Protein AF-A0A926H382-F1 (afdb_monomer_lite)

Secondary structure (DSSP, 8-state):
-EEEEETTEEEEEEEEEEE-SSTTEEEEEEEEE-TTT--EESS-----S-HHHHHHHHHHHHHHHHHH-TT-EEEE--SSHHHHHHHHHHHHHHHHHHHHHEEEEEEETTEEEE--TT---SEEEEEE-

pLDDT: mean 90.45, std 5.23, range [73.81, 97.94]

Foldseek 3Di:
DDWDAADLGTWDKDWDWDADVPNQETETAMATADPVVRDGDRPDDPVRVCLVVVLVVSVVVVVVVCVVRQSHKYKYAGPDLVRNVSNLVSCVVCVVVLVVFKFKWFADPNDIDGDDPPDRGRMIIIHGD

Structure (mmCIF, N/CA/C/O backbone):
data_AF-A0A926H382-F1
#
_entry.id   AF-A0A926H382-F1
#
loop_
_atom_site.group_PDB
_atom_site.id
_atom_site.type_symbol
_atom_site.label_atom_id
_atom_site.label_alt_id
_atom_site.label_comp_id
_atom_site.label_asym_id
_atom_site.label_entity_id
_atom_site.label_seq_id
_atom_site.pdbx_PDB_ins_code
_atom_site.Cartn_x
_atom_site.Cartn_y
_atom_site.Cartn_z
_atom_site.occupancy
_atom_site.B_iso_or_equiv
_atom_site.auth_seq_id
_atom_site.auth_comp_id
_atom_site.auth_asym_id
_atom_site.auth_atom_id
_atom_site.pdbx_PDB_model_num
ATOM 1 N N . MET A 1 1 ? -3.119 -5.439 13.345 1.00 88.88 1 MET A N 1
ATOM 2 C CA . MET A 1 1 ? -4.298 -4.647 13.767 1.00 88.88 1 MET A CA 1
ATOM 3 C C . MET A 1 1 ? -3.815 -3.446 14.566 1.00 88.88 1 MET A C 1
ATOM 5 O O . MET A 1 1 ? -2.822 -3.581 15.269 1.00 88.88 1 MET A O 1
ATOM 9 N N . PHE A 1 2 ? -4.473 -2.296 14.453 1.00 91.06 2 PHE A N 1
ATOM 10 C CA . PHE A 1 2 ? -4.169 -1.094 15.235 1.00 91.06 2 PHE A CA 1
ATOM 11 C C . PHE A 1 2 ? -5.448 -0.296 15.521 1.00 91.06 2 PHE A C 1
ATOM 13 O O . PHE A 1 2 ? -6.471 -0.511 14.875 1.00 91.06 2 PHE A O 1
ATOM 20 N N . VAL A 1 3 ? -5.396 0.624 16.487 1.00 90.56 3 VAL A N 1
ATOM 21 C CA . VAL A 1 3 ? -6.534 1.491 16.829 1.00 90.56 3 VAL A CA 1
ATOM 22 C C . VAL A 1 3 ? -6.353 2.859 16.175 1.00 90.56 3 VAL A C 1
ATOM 24 O O . VAL A 1 3 ? -5.362 3.548 16.406 1.00 90.56 3 VAL A O 1
ATOM 27 N N . SER A 1 4 ? -7.330 3.248 15.364 1.00 88.81 4 SER A N 1
ATOM 28 C CA . SER A 1 4 ? -7.521 4.593 14.828 1.00 88.81 4 SER A CA 1
ATOM 29 C C . SER A 1 4 ? -8.311 5.413 15.843 1.00 88.81 4 SER A C 1
ATOM 31 O O . SER A 1 4 ? -9.429 5.046 16.198 1.00 88.81 4 SER A O 1
ATOM 33 N N . VAL A 1 5 ? -7.717 6.497 16.341 1.00 86.69 5 VAL A N 1
ATOM 34 C CA . VAL A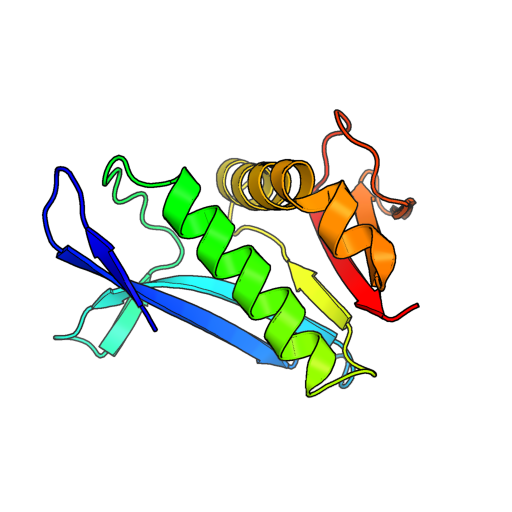 1 5 ? -8.311 7.366 17.369 1.00 86.69 5 VAL A CA 1
ATOM 35 C C . VAL A 1 5 ? -8.598 8.720 16.743 1.00 86.69 5 VAL A C 1
ATOM 37 O O . VAL A 1 5 ? -7.669 9.390 16.277 1.00 86.69 5 VAL A O 1
ATOM 40 N N . GLY A 1 6 ? -9.863 9.134 16.764 1.00 87.50 6 GLY A N 1
ATOM 41 C CA . GLY A 1 6 ? -10.288 10.355 16.097 1.00 87.50 6 GLY A CA 1
ATOM 42 C C . GLY A 1 6 ? -11.701 10.808 16.446 1.00 87.50 6 GLY A C 1
ATOM 43 O O . GLY A 1 6 ? -12.246 10.448 17.488 1.00 87.50 6 GLY A O 1
ATOM 44 N N . GLU A 1 7 ? -12.274 11.642 15.579 1.00 87.50 7 GLU A N 1
ATOM 45 C CA . GLU A 1 7 ? -13.536 12.361 15.820 1.00 87.50 7 GLU A CA 1
ATOM 46 C C . GLU A 1 7 ? -14.750 11.442 16.011 1.00 87.50 7 GLU A C 1
ATOM 48 O O . GLU A 1 7 ? -15.701 11.811 16.696 1.00 87.50 7 GLU A O 1
ATOM 53 N N . GLN A 1 8 ? -14.710 10.238 15.442 1.00 84.56 8 GLN A N 1
ATOM 54 C CA . GLN A 1 8 ? -15.758 9.222 15.574 1.00 84.56 8 GLN A CA 1
ATOM 55 C C . GLN A 1 8 ? -15.426 8.172 16.644 1.00 84.56 8 GLN A C 1
ATOM 57 O O . GLN A 1 8 ? -16.090 7.143 16.745 1.00 84.56 8 GLN A O 1
ATOM 62 N N . GLY A 1 9 ? -14.409 8.436 17.469 1.00 89.75 9 GLY A N 1
ATOM 63 C CA . GLY A 1 9 ? -13.952 7.552 18.531 1.00 89.75 9 GLY A CA 1
ATOM 64 C C . GLY A 1 9 ? -12.865 6.579 18.078 1.00 89.75 9 GLY A C 1
ATOM 65 O O . GLY A 1 9 ? -12.068 6.857 17.174 1.00 89.75 9 GLY A O 1
ATOM 66 N N . ASN A 1 10 ? -12.808 5.441 18.770 1.00 91.00 10 ASN A N 1
ATOM 67 C CA . ASN A 1 10 ? -11.815 4.402 18.532 1.00 91.00 10 ASN A CA 1
ATOM 68 C C . ASN A 1 10 ? -12.348 3.404 17.507 1.00 91.00 10 ASN A C 1
ATOM 70 O O . ASN A 1 10 ? -13.340 2.724 17.759 1.00 91.00 10 ASN A O 1
ATOM 74 N N . ILE A 1 11 ? -11.652 3.287 16.382 1.00 89.75 11 ILE A N 1
ATOM 75 C CA . ILE A 1 11 ? -11.970 2.351 15.307 1.00 89.75 11 ILE A CA 1
ATOM 76 C C . ILE A 1 11 ? -10.817 1.367 15.186 1.00 89.75 11 ILE A C 1
ATOM 78 O O . ILE A 1 11 ? -9.662 1.761 15.020 1.00 89.75 11 ILE A O 1
ATOM 82 N N . ILE A 1 12 ? -11.113 0.076 15.270 1.00 92.00 12 ILE A N 1
ATOM 83 C CA . ILE A 1 12 ? -10.105 -0.959 15.061 1.00 92.00 12 ILE A CA 1
ATOM 84 C C . ILE A 1 12 ? -9.873 -1.091 13.558 1.00 92.00 12 ILE A C 1
ATOM 86 O O . ILE A 1 12 ? -10.821 -1.223 12.792 1.00 92.00 12 ILE A O 1
ATOM 90 N N . LYS A 1 13 ? -8.612 -1.051 13.127 1.00 90.69 13 LYS A N 1
ATOM 91 C CA . LYS A 1 13 ? -8.221 -1.232 11.729 1.00 90.69 13 LYS A CA 1
ATOM 92 C C . LYS A 1 13 ? -7.305 -2.434 11.574 1.00 90.69 13 LYS A C 1
ATOM 94 O O . LYS A 1 13 ? -6.426 -2.695 12.405 1.00 90.69 13 LYS A O 1
ATOM 99 N N . VAL A 1 14 ? -7.490 -3.160 10.482 1.00 91.62 14 VAL A N 1
ATOM 100 C CA . VAL A 1 14 ? -6.670 -4.316 10.117 1.00 91.62 14 VAL A CA 1
ATOM 101 C C . VAL A 1 14 ? -5.933 -4.009 8.824 1.00 91.62 14 VAL A C 1
ATOM 103 O O . VAL A 1 14 ? -6.476 -3.372 7.929 1.00 91.62 14 VAL A O 1
ATOM 106 N N . VAL A 1 15 ? -4.674 -4.440 8.772 1.00 92.06 15 VAL A N 1
ATOM 107 C CA . VAL A 1 15 ? -3.887 -4.540 7.546 1.00 92.06 15 VAL A CA 1
ATOM 108 C C . VAL A 1 15 ? -3.696 -6.024 7.297 1.00 92.06 15 VAL A C 1
ATOM 110 O O . VAL A 1 15 ? -3.300 -6.744 8.216 1.00 92.06 15 VAL A O 1
ATOM 113 N N . GLU A 1 16 ? -4.001 -6.462 6.088 1.00 92.44 16 GLU A N 1
ATOM 114 C CA . GLU A 1 16 ? -3.938 -7.854 5.677 1.00 92.44 16 GLU A CA 1
ATOM 115 C C . GLU A 1 16 ? -3.053 -7.995 4.439 1.00 92.44 16 GLU A C 1
ATOM 117 O O . GLU A 1 16 ? -3.126 -7.190 3.506 1.00 92.44 16 GLU A O 1
ATOM 122 N N . TYR A 1 17 ? -2.232 -9.045 4.450 1.00 94.44 17 TYR A N 1
ATOM 123 C CA . TYR A 1 17 ? -1.400 -9.474 3.335 1.00 94.44 17 TYR A CA 1
ATOM 124 C C . TYR A 1 17 ? -1.846 -10.875 2.931 1.00 94.44 17 TYR A C 1
ATOM 126 O O . TYR A 1 17 ? -1.578 -11.843 3.642 1.00 94.44 17 TYR A O 1
ATOM 134 N N . ALA A 1 18 ? -2.530 -10.984 1.797 1.00 94.31 18 ALA A N 1
ATOM 135 C CA . ALA A 1 18 ? -3.040 -12.255 1.294 1.00 94.31 18 ALA A CA 1
ATOM 136 C C . ALA A 1 18 ? -2.280 -12.671 0.033 1.00 94.31 18 ALA A C 1
ATOM 138 O O . ALA A 1 18 ? -2.135 -11.872 -0.891 1.00 94.31 18 ALA A O 1
ATOM 139 N N . LEU A 1 19 ? -1.818 -13.921 -0.029 1.00 95.31 19 LEU A N 1
ATOM 140 C CA . LEU A 1 19 ? -1.198 -14.463 -1.239 1.00 95.31 19 LEU A CA 1
ATOM 141 C C . LEU A 1 19 ? -2.145 -14.338 -2.435 1.00 95.31 19 LEU A C 1
ATOM 143 O O . LEU A 1 19 ? -3.333 -14.657 -2.359 1.00 95.31 19 LEU A O 1
ATOM 147 N N . THR A 1 20 ? -1.599 -13.893 -3.560 1.00 94.06 20 THR A N 1
ATOM 148 C CA . THR A 1 20 ? -2.308 -13.922 -4.836 1.00 94.06 20 THR A CA 1
ATOM 149 C C . THR A 1 20 ? -2.120 -15.282 -5.518 1.00 94.06 20 THR A C 1
ATOM 151 O O . THR A 1 20 ? -1.546 -16.220 -4.967 1.00 94.06 20 THR A O 1
ATOM 154 N N . ARG A 1 21 ? -2.585 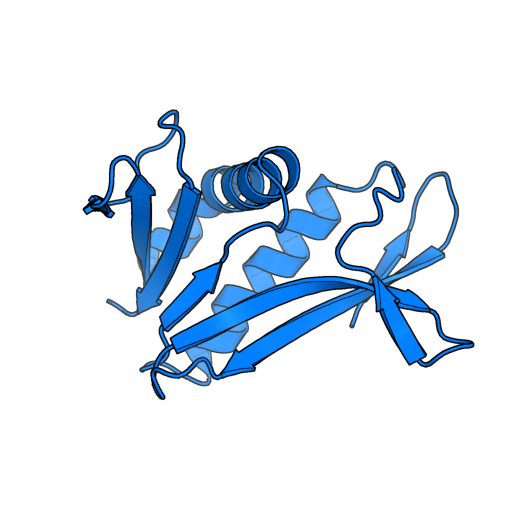-15.406 -6.768 1.00 92.19 21 ARG A N 1
ATOM 155 C CA . ARG A 1 21 ? -2.264 -16.573 -7.607 1.00 92.19 21 ARG A CA 1
ATOM 156 C C . ARG A 1 21 ? -0.773 -16.667 -7.945 1.00 92.19 21 ARG A C 1
ATOM 158 O O . ARG A 1 21 ? -0.318 -17.740 -8.328 1.00 92.19 21 ARG A O 1
ATOM 165 N N . ASN A 1 22 ? -0.043 -15.558 -7.850 1.00 91.81 22 ASN A N 1
ATOM 166 C CA . ASN A 1 22 ? 1.406 -15.547 -7.929 1.00 91.81 22 ASN A CA 1
ATOM 167 C C . ASN A 1 22 ? 1.968 -15.758 -6.506 1.00 91.81 22 ASN A C 1
ATOM 169 O O . ASN A 1 22 ? 1.702 -14.925 -5.639 1.00 91.81 22 ASN A O 1
ATOM 173 N N . PRO A 1 23 ? 2.725 -16.842 -6.251 1.00 90.31 23 PRO A N 1
ATOM 174 C CA . PRO A 1 23 ? 3.190 -17.207 -4.908 1.00 90.31 23 PRO A CA 1
ATOM 175 C C . PRO A 1 23 ? 4.180 -16.211 -4.291 1.00 90.31 23 PRO A C 1
ATOM 177 O O . PRO A 1 23 ? 4.381 -16.227 -3.081 1.00 90.31 23 PRO A O 1
ATOM 180 N N . GLU A 1 24 ? 4.781 -15.340 -5.099 1.00 92.50 24 GLU A N 1
ATOM 181 C CA . GLU A 1 24 ? 5.681 -14.281 -4.629 1.00 92.50 24 GLU A CA 1
ATOM 182 C C . GLU A 1 24 ? 4.955 -12.941 -4.454 1.00 92.50 24 GLU A C 1
ATOM 184 O O . GLU A 1 24 ? 5.561 -11.963 -4.031 1.00 92.50 24 GLU A O 1
ATOM 189 N N . GLU A 1 25 ? 3.662 -12.855 -4.783 1.00 96.69 25 GLU A N 1
ATOM 190 C CA . GLU A 1 25 ? 2.899 -11.610 -4.729 1.00 96.69 25 GLU A CA 1
ATOM 191 C C . GLU A 1 25 ? 1.788 -11.672 -3.680 1.00 96.69 25 GLU A C 1
ATOM 193 O O . GLU A 1 25 ? 0.938 -12.566 -3.695 1.00 96.69 25 GLU A O 1
ATOM 198 N N . TYR A 1 26 ? 1.767 -10.665 -2.810 1.00 97.75 26 TYR A N 1
ATOM 199 C CA . TYR A 1 26 ? 0.806 -10.501 -1.727 1.00 97.75 26 TYR A CA 1
ATOM 200 C C . TYR A 1 26 ? -0.066 -9.279 -1.986 1.00 97.75 26 TYR A C 1
ATOM 202 O O . TYR A 1 26 ? 0.434 -8.169 -2.151 1.00 97.75 26 TYR A O 1
ATOM 210 N N . ASN A 1 27 ? -1.380 -9.463 -1.985 1.00 95.19 27 ASN A N 1
ATOM 211 C CA . ASN A 1 27 ? -2.337 -8.372 -2.014 1.00 95.19 27 ASN A CA 1
ATOM 212 C C . ASN A 1 27 ? -2.422 -7.704 -0.635 1.00 95.19 27 ASN A C 1
ATOM 214 O O . ASN A 1 27 ? -2.774 -8.353 0.349 1.00 95.19 27 ASN A O 1
ATOM 218 N N . LEU A 1 28 ? -2.149 -6.401 -0.598 1.00 93.94 28 LEU A N 1
ATOM 219 C CA . LEU A 1 28 ? -2.326 -5.534 0.559 1.00 93.94 28 LEU A CA 1
ATOM 220 C C . LEU A 1 28 ? -3.755 -4.986 0.602 1.00 93.94 28 LEU A C 1
ATOM 222 O O . LEU A 1 28 ? -4.145 -4.158 -0.229 1.00 93.94 28 LEU A O 1
ATOM 226 N N . ALA A 1 29 ? -4.495 -5.361 1.638 1.00 88.88 29 ALA A N 1
ATOM 227 C CA . ALA A 1 29 ? -5.782 -4.773 1.988 1.00 88.88 29 ALA A CA 1
ATOM 228 C C . ALA A 1 29 ? -5.707 -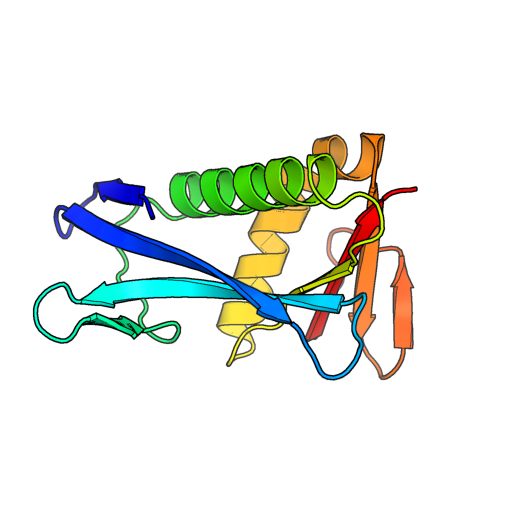4.106 3.367 1.00 88.88 29 ALA A C 1
ATOM 230 O O . ALA A 1 29 ? -4.921 -4.498 4.229 1.00 88.88 29 ALA A O 1
ATOM 231 N N . PHE A 1 30 ? -6.517 -3.071 3.584 1.00 88.25 30 PHE A N 1
ATOM 232 C CA . PHE A 1 30 ? -6.748 -2.551 4.927 1.00 88.25 30 PHE A CA 1
ATOM 233 C C . PHE A 1 30 ? -8.166 -2.005 5.053 1.00 88.25 30 PHE A C 1
ATOM 235 O O . PHE A 1 30 ? -8.698 -1.413 4.111 1.00 88.25 30 PHE A O 1
ATOM 242 N N . GLY A 1 31 ? -8.751 -2.168 6.232 1.00 88.38 31 GLY A N 1
ATOM 243 C CA . GLY A 1 31 ? -10.148 -1.837 6.478 1.00 88.38 31 GLY A CA 1
ATOM 244 C C . GLY A 1 31 ? -10.463 -1.690 7.956 1.00 88.38 31 GLY A C 1
ATOM 245 O O . GLY A 1 31 ? -9.587 -1.859 8.814 1.00 88.38 31 GLY A O 1
ATOM 246 N N . ASP A 1 32 ? -11.714 -1.352 8.231 1.00 90.75 32 ASP A N 1
ATOM 247 C CA . ASP A 1 32 ? -12.245 -1.292 9.587 1.00 90.75 32 ASP A CA 1
ATOM 248 C C . ASP A 1 32 ? -12.647 -2.692 10.019 1.00 90.75 32 ASP A C 1
ATOM 250 O O . ASP A 1 32 ? -13.283 -3.425 9.272 1.00 90.75 32 ASP A O 1
ATOM 254 N N . TYR A 1 33 ? -12.247 -3.068 11.223 1.00 91.31 33 TYR A N 1
ATOM 255 C CA . TYR A 1 33 ? -12.568 -4.356 11.802 1.00 91.31 33 TYR A CA 1
ATOM 256 C C . TYR A 1 33 ? -13.764 -4.211 12.730 1.00 91.31 33 TYR A C 1
ATOM 258 O O . TYR A 1 33 ? -13.722 -3.427 13.684 1.00 91.31 33 TYR A O 1
ATOM 266 N N . ASP A 1 34 ? -14.802 -4.992 12.467 1.00 87.88 34 ASP A N 1
ATOM 267 C CA . ASP A 1 34 ? -15.946 -5.117 13.353 1.00 87.88 34 ASP A CA 1
ATOM 268 C C . ASP A 1 34 ? -15.672 -6.232 14.381 1.00 87.88 34 ASP A C 1
ATOM 270 O O . ASP A 1 34 ? -15.619 -7.410 14.024 1.00 87.88 34 ASP A O 1
ATOM 274 N N . PRO A 1 35 ? -15.503 -5.908 15.677 1.00 85.12 35 PRO A N 1
ATOM 275 C CA . PRO A 1 35 ? -15.229 -6.909 16.703 1.00 85.12 35 PRO A CA 1
ATOM 276 C C . PRO A 1 35 ? -16.432 -7.801 17.033 1.00 85.12 35 PRO A C 1
ATOM 278 O O . PRO A 1 35 ? -16.245 -8.816 17.702 1.00 85.12 35 PRO A O 1
ATOM 281 N N . VAL A 1 36 ? -17.647 -7.430 16.617 1.00 88.06 36 VAL A N 1
ATOM 282 C CA . VAL A 1 36 ? -18.866 -8.214 16.851 1.00 88.06 36 VAL A CA 1
ATOM 283 C C . VAL A 1 36 ? -18.986 -9.332 15.820 1.00 88.06 36 VAL A C 1
ATOM 285 O O . VAL A 1 36 ? -19.287 -10.467 16.184 1.00 88.06 36 VAL A O 1
ATOM 288 N N . THR A 1 37 ? -18.743 -9.020 14.547 1.00 88.75 37 THR A N 1
ATOM 289 C CA . THR A 1 37 ? -18.853 -9.979 13.434 1.00 88.75 37 THR A CA 1
ATOM 290 C C . THR A 1 37 ? -17.524 -10.656 13.097 1.00 88.75 37 THR A C 1
ATOM 292 O O . THR A 1 37 ? -17.519 -11.763 12.563 1.00 88.75 37 THR A O 1
ATOM 295 N N . GLY A 1 38 ? -16.395 -10.030 13.442 1.00 84.94 38 GLY A N 1
ATOM 296 C CA . GLY A 1 38 ? -15.055 -10.458 13.042 1.00 84.94 38 GLY A CA 1
ATOM 297 C C . GLY A 1 38 ? -14.697 -10.088 11.600 1.00 84.94 38 GLY A C 1
ATOM 298 O O . GLY A 1 38 ? -13.659 -10.526 11.102 1.00 84.94 38 GLY A O 1
ATOM 299 N N . GLU A 1 39 ? -15.542 -9.310 10.920 1.00 85.75 39 GLU A N 1
ATOM 300 C CA . GLU A 1 39 ? -15.362 -8.939 9.518 1.00 85.75 39 GLU A CA 1
ATOM 301 C C . GLU A 1 39 ? -14.473 -7.697 9.363 1.00 85.75 39 GLU A C 1
ATOM 303 O O . GLU A 1 39 ? -14.403 -6.830 10.239 1.00 85.75 39 GLU A O 1
ATOM 308 N N . VAL A 1 40 ? -13.783 -7.612 8.221 1.00 85.19 40 VAL A N 1
ATOM 309 C CA . VAL A 1 40 ? -13.019 -6.428 7.813 1.00 85.19 40 VAL A CA 1
ATOM 310 C C . VAL A 1 40 ? -13.745 -5.758 6.654 1.00 85.19 40 VAL A C 1
ATOM 312 O O . VAL A 1 40 ? -13.856 -6.331 5.572 1.00 85.19 40 VAL A O 1
ATOM 315 N N . ASP A 1 41 ? -14.198 -4.527 6.867 1.00 82.19 41 ASP A N 1
ATOM 316 C CA . ASP A 1 41 ? -14.779 -3.683 5.829 1.00 82.19 41 ASP A CA 1
ATOM 317 C C . ASP A 1 41 ? -13.690 -2.788 5.215 1.00 82.19 41 ASP A C 1
ATOM 319 O O . ASP A 1 41 ? -13.238 -1.799 5.804 1.00 82.19 41 ASP A O 1
ATOM 323 N N . ASP A 1 42 ? -13.247 -3.142 4.008 1.00 75.62 42 ASP A N 1
ATOM 324 C CA . ASP A 1 42 ? -12.269 -2.380 3.223 1.00 75.62 42 ASP A CA 1
ATOM 325 C C . ASP A 1 42 ? -12.903 -1.247 2.382 1.00 75.62 42 ASP A C 1
ATOM 327 O O . ASP A 1 42 ? -12.198 -0.427 1.766 1.00 75.62 42 ASP A O 1
ATOM 331 N N . GLN A 1 43 ? -14.238 -1.164 2.369 1.00 74.44 43 GLN A N 1
ATOM 332 C CA . GLN A 1 43 ? -15.021 -0.198 1.603 1.00 74.44 43 GLN A CA 1
ATOM 333 C C . GLN A 1 43 ? -15.430 1.015 2.432 1.00 74.44 43 GLN A C 1
ATOM 335 O O . GLN A 1 43 ? -15.608 2.106 1.868 1.00 74.44 43 GLN A O 1
ATOM 340 N N . VAL A 1 44 ? -15.548 0.862 3.752 1.00 73.81 44 VAL A N 1
ATOM 341 C CA . VAL A 1 44 ? -16.000 1.940 4.623 1.00 73.81 44 VAL A CA 1
ATOM 342 C C . VAL A 1 44 ? -15.033 3.125 4.603 1.00 73.81 44 VAL A C 1
ATOM 344 O O . VAL A 1 44 ? -13.804 3.022 4.693 1.00 73.81 44 VAL A O 1
ATOM 347 N N . LYS A 1 45 ? -15.611 4.320 4.485 1.00 74.06 45 LYS A N 1
ATOM 348 C CA . LYS A 1 45 ? -14.914 5.577 4.750 1.00 74.06 45 LYS A CA 1
ATOM 349 C C . LYS A 1 45 ? -15.343 6.055 6.121 1.00 74.06 45 LYS A C 1
ATOM 351 O O . LYS A 1 45 ? -16.283 6.835 6.224 1.00 74.06 45 LYS A O 1
ATOM 356 N N . SER A 1 46 ? -14.626 5.614 7.149 1.00 77.38 46 SER A N 1
ATOM 357 C CA . SER A 1 46 ? -14.959 5.997 8.519 1.00 77.38 46 SER A CA 1
ATOM 358 C C . SER A 1 46 ? -14.840 7.490 8.778 1.00 77.38 46 SER A C 1
ATOM 360 O O . SER A 1 46 ? -15.527 8.007 9.635 1.00 77.38 46 SER A O 1
ATOM 362 N N . GLY A 1 47 ? -13.989 8.212 8.042 1.00 79.06 47 GLY A N 1
ATOM 363 C CA . GLY A 1 47 ? -13.888 9.665 8.191 1.00 79.06 47 GLY A CA 1
ATOM 364 C C . GLY A 1 47 ? -13.419 10.106 9.582 1.00 79.06 47 GLY A C 1
ATOM 365 O O . GLY A 1 47 ? -13.785 11.186 10.020 1.00 79.06 47 GLY A O 1
ATOM 366 N N . ASN A 1 48 ? -12.597 9.301 10.264 1.00 84.38 48 ASN A N 1
ATOM 367 C CA . ASN A 1 48 ? -12.168 9.540 11.649 1.00 84.38 48 ASN A CA 1
ATOM 368 C C . ASN A 1 48 ? -11.159 10.702 11.826 1.00 84.38 48 ASN A C 1
ATOM 370 O O . ASN A 1 48 ? -10.579 10.872 12.890 1.00 84.38 48 ASN A O 1
ATOM 374 N N . GLY A 1 49 ? -10.887 11.489 10.781 1.00 81.38 49 GLY A N 1
ATOM 375 C CA . GLY A 1 49 ? -9.959 12.630 10.843 1.00 81.38 49 GLY A CA 1
ATOM 376 C C . GLY A 1 49 ? -8.465 12.279 10.960 1.00 81.38 49 GLY A C 1
ATOM 377 O O . GLY A 1 49 ? -7.625 13.172 10.950 1.00 81.38 49 GLY A O 1
ATOM 378 N N . ASP A 1 50 ? -8.091 10.998 11.004 1.00 83.00 50 ASP A N 1
ATOM 379 C CA . ASP A 1 50 ? -6.722 10.531 11.274 1.00 83.00 50 ASP A CA 1
ATOM 380 C C . ASP A 1 50 ? -6.053 9.828 10.078 1.00 83.00 50 ASP A C 1
ATOM 382 O O . ASP A 1 50 ? -5.086 9.078 10.236 1.00 83.00 50 ASP A O 1
ATOM 386 N N . ARG A 1 51 ? -6.541 10.101 8.859 1.00 83.12 51 ARG A N 1
ATOM 387 C CA . ARG A 1 51 ? -6.084 9.484 7.598 1.00 83.12 51 ARG A CA 1
ATOM 388 C C . ARG A 1 51 ? -4.563 9.413 7.478 1.00 83.12 51 ARG A C 1
ATOM 390 O O . ARG A 1 51 ? -4.026 8.413 7.017 1.00 83.12 51 ARG A O 1
ATOM 397 N N . ASP A 1 52 ? -3.877 10.476 7.872 1.00 82.88 52 ASP A N 1
ATOM 398 C CA . ASP A 1 52 ? -2.426 10.576 7.762 1.00 82.88 52 ASP A CA 1
ATOM 399 C C . ASP A 1 52 ? -1.698 9.590 8.685 1.00 82.88 52 ASP A C 1
ATOM 401 O O . ASP A 1 52 ? -0.702 8.999 8.270 1.00 82.88 52 ASP A O 1
ATOM 405 N N . LYS A 1 53 ? -2.220 9.358 9.899 1.00 86.38 53 LYS A N 1
ATOM 406 C CA . LYS A 1 53 ? -1.697 8.338 10.819 1.00 86.38 53 LYS A CA 1
ATOM 407 C C . LYS A 1 53 ? -1.946 6.942 10.261 1.00 86.38 53 LYS A C 1
ATOM 409 O O . LYS A 1 53 ? -1.024 6.142 10.212 1.00 86.38 53 LYS A O 1
ATOM 414 N N . VAL A 1 54 ? -3.156 6.689 9.762 1.00 87.06 54 VAL A N 1
ATOM 415 C CA . VAL A 1 54 ? -3.519 5.417 9.115 1.00 87.06 54 VAL A CA 1
ATOM 416 C C . VAL A 1 54 ? -2.572 5.101 7.954 1.00 87.06 54 VAL A C 1
ATOM 418 O O . VAL A 1 54 ? -2.030 4.003 7.886 1.00 87.06 54 VAL A O 1
ATOM 421 N N . LEU A 1 55 ? -2.327 6.066 7.061 1.00 85.12 55 LEU A N 1
ATOM 422 C CA . LEU A 1 55 ? -1.416 5.892 5.926 1.00 85.12 55 LEU A CA 1
ATOM 423 C C . LEU A 1 55 ? 0.036 5.657 6.362 1.00 85.12 55 LEU A C 1
ATOM 425 O O . LEU A 1 55 ? 0.728 4.855 5.734 1.00 85.12 55 LEU A O 1
ATOM 429 N N . ALA A 1 56 ? 0.487 6.329 7.425 1.00 86.19 56 ALA A N 1
ATOM 430 C CA . ALA A 1 56 ? 1.805 6.099 8.011 1.00 86.19 56 ALA A CA 1
ATOM 431 C C . ALA A 1 56 ? 1.939 4.678 8.556 1.00 86.19 56 ALA A C 1
ATOM 433 O O . ALA A 1 56 ? 2.891 3.981 8.220 1.00 86.19 56 ALA A O 1
ATOM 434 N N . THR A 1 57 ? 0.949 4.219 9.323 1.00 90.25 57 THR A N 1
ATOM 435 C CA . THR A 1 57 ? 0.931 2.864 9.873 1.00 90.25 57 THR A CA 1
ATOM 436 C C . THR A 1 57 ? 0.928 1.812 8.771 1.00 90.25 57 THR A C 1
ATOM 438 O O . THR A 1 57 ? 1.743 0.899 8.820 1.00 90.25 57 THR A O 1
ATOM 441 N N . VAL A 1 58 ? 0.080 1.950 7.744 1.00 89.00 58 VAL A N 1
ATOM 442 C CA . VAL A 1 58 ? 0.059 1.007 6.610 1.00 89.00 58 VAL A CA 1
ATOM 443 C C . VAL A 1 58 ? 1.423 0.959 5.918 1.00 89.00 58 VAL A C 1
ATOM 445 O O . VAL A 1 58 ? 1.933 -0.127 5.663 1.00 89.00 58 VAL A O 1
ATOM 448 N N . SER A 1 59 ? 2.044 2.113 5.667 1.00 87.19 59 SER A N 1
ATOM 449 C CA . SER A 1 59 ? 3.359 2.172 5.011 1.00 87.19 59 SER A CA 1
ATOM 450 C C . SER A 1 59 ? 4.452 1.508 5.853 1.00 87.19 59 SER A C 1
ATOM 452 O O . SER A 1 59 ? 5.230 0.731 5.311 1.00 87.19 59 SER A O 1
ATOM 454 N N . ALA A 1 60 ? 4.457 1.732 7.171 1.00 89.50 60 ALA A N 1
ATOM 455 C CA . ALA A 1 60 ? 5.367 1.050 8.090 1.00 89.50 60 ALA A CA 1
ATOM 456 C C . ALA A 1 60 ? 5.174 -0.473 8.043 1.00 89.50 60 ALA A C 1
ATOM 458 O O . ALA A 1 60 ? 6.142 -1.205 7.888 1.00 89.50 60 ALA A O 1
ATOM 459 N N . THR A 1 61 ? 3.924 -0.957 8.043 1.00 93.38 61 THR A N 1
ATOM 460 C CA . THR A 1 61 ? 3.681 -2.407 7.956 1.00 93.38 61 THR A CA 1
ATOM 461 C C . THR A 1 61 ? 4.176 -3.029 6.649 1.00 93.38 61 THR A C 1
ATOM 463 O O . THR A 1 61 ? 4.512 -4.207 6.646 1.00 93.38 61 THR A O 1
ATOM 466 N N . VAL A 1 62 ? 4.208 -2.271 5.544 1.00 92.12 62 VAL A N 1
ATOM 467 C CA . VAL A 1 62 ? 4.740 -2.754 4.257 1.00 92.12 62 VAL A CA 1
ATOM 468 C C . VAL A 1 62 ? 6.249 -2.928 4.341 1.00 92.12 62 VAL A C 1
ATOM 470 O O . VAL A 1 62 ? 6.766 -3.932 3.856 1.00 92.12 62 VAL A O 1
ATOM 473 N N . ILE A 1 63 ? 6.939 -1.957 4.945 1.00 90.44 63 ILE A N 1
ATOM 474 C CA . ILE A 1 63 ? 8.387 -2.018 5.164 1.00 90.44 63 IL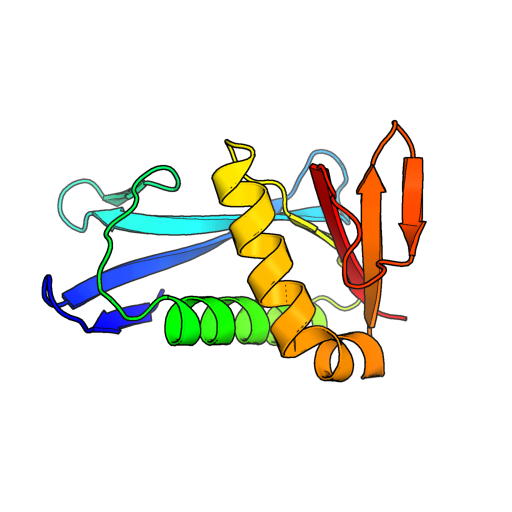E A CA 1
ATOM 475 C C . ILE A 1 63 ? 8.703 -3.217 6.059 1.00 90.44 63 ILE A C 1
ATOM 477 O O . ILE A 1 63 ? 9.448 -4.095 5.632 1.00 90.44 63 ILE A O 1
ATOM 481 N N . ASP A 1 64 ? 8.041 -3.322 7.215 1.00 93.31 64 ASP A N 1
ATOM 482 C CA . ASP A 1 64 ? 8.209 -4.447 8.138 1.00 93.31 64 ASP A CA 1
ATOM 483 C C . ASP A 1 64 ? 7.961 -5.788 7.425 1.00 93.31 64 ASP A C 1
ATOM 485 O O . ASP A 1 64 ? 8.756 -6.716 7.535 1.00 93.31 64 ASP A O 1
ATOM 489 N N . PHE A 1 65 ? 6.882 -5.909 6.640 1.00 94.50 65 PHE A N 1
ATOM 490 C CA . PHE A 1 65 ? 6.578 -7.145 5.914 1.00 94.50 65 PHE A CA 1
ATOM 491 C C . PHE A 1 65 ? 7.705 -7.541 4.947 1.00 94.50 65 PHE A C 1
ATOM 493 O O . PHE A 1 65 ? 8.096 -8.706 4.901 1.00 94.50 65 PHE A O 1
ATOM 500 N N . LEU A 1 66 ? 8.241 -6.584 4.189 1.00 93.69 66 LEU A N 1
ATOM 501 C CA . LEU A 1 66 ? 9.308 -6.829 3.216 1.00 93.69 66 LEU A CA 1
ATOM 502 C C . LEU A 1 66 ? 10.671 -7.109 3.870 1.00 93.69 66 LEU A C 1
ATOM 504 O O . LEU A 1 66 ? 11.515 -7.754 3.249 1.00 93.69 66 LEU A O 1
ATOM 508 N N . GLU A 1 67 ? 10.887 -6.701 5.123 1.00 92.69 67 GLU A N 1
ATOM 509 C CA . GLU A 1 67 ? 12.062 -7.120 5.897 1.00 92.69 67 GLU A CA 1
ATOM 510 C C . GLU A 1 67 ? 12.021 -8.617 6.238 1.00 92.69 67 GLU A C 1
ATOM 512 O O . GLU A 1 67 ? 13.032 -9.310 6.104 1.00 92.69 67 GLU A O 1
ATOM 517 N N . TRP A 1 68 ? 10.852 -9.131 6.639 1.00 94.25 68 TRP A N 1
ATOM 518 C CA . TRP A 1 68 ? 10.666 -10.549 6.977 1.00 94.25 68 TRP A CA 1
ATOM 519 C C . TRP A 1 68 ? 10.539 -11.452 5.745 1.00 94.25 68 TRP A C 1
ATOM 521 O O . TRP A 1 68 ? 10.950 -12.613 5.791 1.00 94.25 68 TRP A O 1
ATOM 531 N N . TYR A 1 69 ? 9.992 -10.927 4.646 1.00 94.69 69 TYR A N 1
ATOM 532 C CA . TYR A 1 69 ? 9.767 -11.648 3.392 1.00 94.69 69 TYR A CA 1
ATOM 533 C C . TYR A 1 69 ? 10.440 -10.911 2.223 1.00 94.69 69 TYR A C 1
ATOM 535 O O . TYR A 1 69 ? 9.760 -10.277 1.415 1.00 94.69 69 TYR A O 1
ATOM 543 N N . PRO A 1 70 ? 11.778 -10.982 2.103 1.00 93.25 70 PRO A N 1
ATOM 544 C CA . PRO A 1 70 ? 12.543 -10.151 1.170 1.00 93.25 70 PRO A CA 1
ATOM 545 C C . PRO A 1 70 ? 12.256 -10.434 -0.308 1.00 93.25 70 PRO A C 1
ATOM 547 O O . PRO A 1 70 ? 12.416 -9.539 -1.137 1.00 93.25 70 PRO A O 1
ATOM 550 N N . ASP A 1 71 ? 11.806 -11.649 -0.626 1.00 94.25 71 ASP A N 1
ATOM 551 C CA . ASP A 1 71 ? 11.446 -12.063 -1.986 1.00 94.25 71 ASP A CA 1
ATOM 552 C C . ASP A 1 71 ? 9.995 -11.699 -2.352 1.00 94.25 71 ASP A C 1
ATOM 554 O O . ASP A 1 71 ? 9.562 -11.888 -3.489 1.00 94.25 71 ASP A O 1
ATOM 558 N N . ALA A 1 72 ? 9.217 -11.170 -1.401 1.00 96.56 72 ALA A N 1
ATOM 559 C CA . ALA A 1 72 ? 7.829 -10.820 -1.643 1.00 96.56 72 ALA A CA 1
ATOM 560 C C . ALA A 1 72 ? 7.690 -9.551 -2.497 1.00 96.56 72 ALA A C 1
ATOM 562 O O . ALA A 1 72 ? 8.430 -8.571 -2.394 1.00 96.56 72 ALA A O 1
ATOM 563 N N . THR A 1 73 ? 6.645 -9.550 -3.312 1.00 97.50 73 THR A N 1
ATOM 564 C CA . THR A 1 73 ? 6.104 -8.379 -3.987 1.00 97.50 73 THR A CA 1
ATOM 565 C C . THR A 1 73 ? 4.775 -8.023 -3.339 1.00 97.50 73 THR A C 1
ATOM 567 O O . THR A 1 73 ? 3.828 -8.803 -3.365 1.00 97.50 73 THR A O 1
ATOM 570 N N . ILE A 1 74 ? 4.668 -6.825 -2.782 1.00 97.38 74 ILE A N 1
ATOM 571 C CA . ILE A 1 74 ? 3.397 -6.290 -2.302 1.00 97.38 74 ILE A CA 1
ATOM 572 C C . ILE A 1 74 ? 2.655 -5.659 -3.473 1.00 97.38 74 ILE A C 1
ATOM 574 O O . ILE A 1 74 ? 3.169 -4.750 -4.123 1.00 97.38 74 ILE A O 1
ATOM 578 N N . PHE A 1 75 ? 1.434 -6.112 -3.721 1.00 96.81 75 PHE A N 1
ATOM 579 C CA . PHE A 1 75 ? 0.496 -5.551 -4.681 1.00 96.81 75 PHE A CA 1
ATOM 580 C C . PHE A 1 75 ? -0.602 -4.784 -3.945 1.00 96.81 75 PHE A C 1
ATOM 582 O O . PHE A 1 75 ? -1.195 -5.293 -2.999 1.00 96.81 75 PHE A O 1
ATOM 589 N N . ALA A 1 76 ? -0.912 -3.568 -4.392 1.00 94.56 76 ALA A N 1
ATOM 590 C CA . ALA A 1 76 ? -1.993 -2.771 -3.822 1.00 94.56 76 ALA A CA 1
ATOM 591 C C . ALA A 1 76 ? -2.897 -2.201 -4.917 1.00 94.56 76 ALA A C 1
ATOM 593 O O . ALA A 1 76 ? -2.451 -1.468 -5.803 1.00 94.56 76 ALA A O 1
ATOM 594 N N . LYS A 1 77 ? -4.196 -2.486 -4.819 1.00 92.75 77 LYS A N 1
ATOM 595 C CA . LYS A 1 77 ? -5.244 -1.909 -5.664 1.00 92.75 77 LYS A CA 1
ATOM 596 C C . LYS A 1 77 ? -6.491 -1.686 -4.824 1.00 92.75 77 LYS A C 1
ATOM 598 O O . LYS A 1 77 ? -6.968 -2.594 -4.160 1.00 92.75 77 LYS A O 1
ATOM 603 N N . GLY A 1 78 ? -7.038 -0.476 -4.876 1.00 87.12 78 GLY A N 1
ATOM 604 C CA . GLY A 1 78 ? -8.293 -0.190 -4.195 1.00 87.12 78 GLY A CA 1
ATOM 605 C C . GLY A 1 78 ? -9.495 -0.794 -4.919 1.00 87.12 78 GLY A C 1
ATOM 606 O O . GLY A 1 78 ? -9.531 -0.835 -6.149 1.00 87.12 78 GLY A O 1
ATOM 607 N N . SER A 1 79 ? -10.530 -1.143 -4.154 1.00 86.00 79 SER A N 1
ATOM 608 C CA . SER A 1 79 ? -11.853 -1.547 -4.663 1.00 86.00 79 SER A CA 1
ATOM 609 C C . SER A 1 79 ? -12.540 -0.462 -5.510 1.00 86.00 79 SER A C 1
ATOM 611 O O . SER A 1 79 ? -13.411 -0.745 -6.329 1.00 86.00 79 SER A O 1
ATOM 613 N N . SER A 1 80 ? -12.120 0.799 -5.361 1.00 87.69 80 SER A N 1
ATOM 614 C CA . SER A 1 80 ? -12.574 1.939 -6.159 1.00 87.69 80 SER A CA 1
ATOM 615 C C . SER A 1 80 ? -11.418 2.876 -6.515 1.00 87.69 80 SER A C 1
ATOM 617 O O . SER A 1 80 ? -10.402 2.924 -5.822 1.00 87.69 80 SER A O 1
ATOM 619 N N . ARG A 1 81 ? -11.608 3.738 -7.527 1.00 88.44 81 ARG A N 1
ATOM 620 C CA . ARG A 1 81 ? -10.641 4.804 -7.873 1.00 88.44 81 ARG A CA 1
ATOM 621 C C . ARG A 1 81 ? -10.278 5.696 -6.680 1.00 88.44 81 ARG A C 1
ATOM 623 O O . ARG A 1 81 ? -9.132 6.117 -6.546 1.00 88.44 81 ARG A O 1
ATOM 630 N N . ALA A 1 82 ? -11.235 5.983 -5.796 1.00 86.81 82 ALA A N 1
ATOM 631 C CA . ALA A 1 82 ? -10.982 6.764 -4.584 1.00 86.81 82 ALA A CA 1
ATOM 632 C C . ALA A 1 82 ? -10.070 6.013 -3.596 1.00 86.81 82 ALA A C 1
ATOM 634 O O . ALA A 1 82 ? -9.211 6.622 -2.953 1.00 86.81 82 ALA A O 1
ATOM 635 N N . ARG A 1 83 ? -10.228 4.688 -3.497 1.00 84.75 83 ARG A N 1
ATOM 636 C CA . ARG A 1 83 ? -9.366 3.838 -2.673 1.00 84.75 83 ARG A CA 1
ATOM 637 C C . ARG A 1 83 ? -7.967 3.724 -3.260 1.00 84.75 83 ARG A C 1
ATOM 639 O O . ARG A 1 83 ? -7.020 3.996 -2.532 1.00 84.75 83 ARG A O 1
ATOM 646 N N . THR A 1 84 ? -7.832 3.482 -4.564 1.00 90.69 84 THR A N 1
ATOM 647 C CA . THR A 1 84 ? -6.528 3.483 -5.249 1.00 90.69 84 THR A CA 1
ATOM 648 C C . THR A 1 84 ? -5.787 4.806 -5.039 1.00 90.69 84 THR A C 1
ATOM 650 O O . THR A 1 84 ? -4.615 4.807 -4.678 1.00 90.69 84 THR A O 1
ATOM 653 N N . ARG A 1 85 ? -6.486 5.948 -5.118 1.00 89.44 85 ARG A N 1
ATOM 654 C CA . ARG A 1 85 ? -5.900 7.259 -4.785 1.00 89.44 85 ARG A CA 1
ATOM 655 C C . ARG A 1 85 ? -5.427 7.370 -3.336 1.00 89.44 85 ARG A C 1
ATOM 657 O O . ARG A 1 85 ? -4.460 8.073 -3.076 1.00 89.44 85 ARG A O 1
ATOM 664 N N . THR A 1 86 ? -6.082 6.696 -2.389 1.00 86.81 86 THR A N 1
ATOM 665 C CA . THR A 1 86 ? -5.632 6.683 -0.989 1.00 86.81 86 THR A CA 1
ATOM 666 C C . THR A 1 86 ? -4.305 5.951 -0.837 1.00 86.81 86 THR A C 1
ATOM 668 O O . THR A 1 86 ? -3.398 6.499 -0.216 1.00 86.81 86 THR A O 1
ATOM 671 N N . TYR A 1 87 ? -4.160 4.779 -1.462 1.00 88.94 87 TYR A N 1
ATOM 672 C CA . TYR A 1 87 ? -2.872 4.084 -1.528 1.00 88.94 87 TYR A CA 1
ATOM 673 C C . TYR A 1 87 ? -1.802 4.972 -2.155 1.00 88.94 87 TYR A C 1
ATOM 675 O O . TYR A 1 87 ? -0.729 5.137 -1.584 1.00 88.94 87 TYR A O 1
ATOM 683 N N . GLN A 1 88 ? -2.127 5.635 -3.266 1.00 91.75 88 GLN A N 1
ATOM 684 C CA . GLN A 1 88 ? -1.194 6.539 -3.925 1.00 91.75 88 GLN A CA 1
ATOM 685 C C . GLN A 1 88 ? -0.738 7.699 -3.030 1.00 91.75 88 GLN A C 1
ATOM 687 O O . GLN A 1 88 ? 0.434 8.064 -3.051 1.00 91.75 88 GLN A O 1
ATOM 692 N N . MET A 1 89 ? -1.642 8.288 -2.238 1.00 88.75 89 MET A N 1
ATOM 693 C CA . MET A 1 89 ? -1.285 9.334 -1.272 1.00 88.75 89 MET A CA 1
ATOM 694 C C . MET A 1 89 ? -0.321 8.811 -0.201 1.00 88.75 89 MET A C 1
ATOM 696 O O . MET A 1 89 ? 0.629 9.512 0.139 1.00 88.75 89 MET A O 1
ATOM 700 N N . GLY A 1 90 ? -0.538 7.587 0.294 1.00 87.44 90 GLY A N 1
ATOM 701 C CA . GLY A 1 90 ? 0.391 6.922 1.211 1.00 87.44 90 GLY A CA 1
ATOM 702 C C . GLY A 1 90 ? 1.763 6.713 0.573 1.00 87.44 90 GLY A C 1
ATOM 703 O O . GLY A 1 90 ? 2.762 7.195 1.097 1.00 87.44 90 GLY A O 1
ATOM 704 N N . ILE A 1 91 ? 1.797 6.101 -0.614 1.00 90.56 91 ILE A N 1
ATOM 705 C CA . ILE A 1 91 ? 3.036 5.847 -1.361 1.00 90.56 91 ILE A CA 1
ATOM 706 C C . ILE A 1 91 ? 3.790 7.149 -1.632 1.00 90.56 91 ILE A C 1
ATOM 708 O O . ILE A 1 91 ? 4.984 7.211 -1.380 1.00 90.56 91 ILE A O 1
ATOM 712 N N . ASN A 1 92 ? 3.117 8.209 -2.090 1.00 91.19 92 ASN A N 1
ATOM 713 C CA . ASN A 1 92 ? 3.752 9.509 -2.319 1.00 91.19 92 ASN A CA 1
ATOM 714 C C . ASN A 1 92 ? 4.388 10.076 -1.046 1.00 91.19 92 ASN A C 1
ATOM 716 O O . ASN A 1 92 ? 5.497 10.603 -1.104 1.00 91.19 92 ASN A O 1
ATOM 720 N N . ARG A 1 93 ? 3.698 9.965 0.094 1.00 88.25 93 ARG A N 1
ATOM 721 C CA . ARG A 1 93 ? 4.167 10.502 1.376 1.00 88.25 93 ARG A CA 1
ATOM 722 C C . ARG A 1 93 ? 5.441 9.817 1.866 1.00 88.25 93 ARG A C 1
ATOM 724 O O . ARG A 1 93 ? 6.316 10.499 2.384 1.00 88.25 93 ARG A O 1
ATOM 731 N N . PHE A 1 94 ? 5.541 8.502 1.687 1.00 87.50 94 PHE A N 1
ATOM 732 C CA . PHE A 1 94 ? 6.673 7.693 2.158 1.00 87.50 94 PHE A CA 1
ATOM 733 C C . PHE A 1 94 ? 7.599 7.245 1.022 1.00 87.50 94 PHE A C 1
ATOM 735 O O . PHE A 1 94 ? 8.449 6.378 1.207 1.00 87.50 94 PHE A O 1
ATOM 742 N N . ARG A 1 95 ? 7.460 7.843 -0.168 1.00 89.88 95 ARG A N 1
ATOM 743 C CA . ARG A 1 95 ? 8.166 7.426 -1.385 1.00 89.88 95 ARG A CA 1
ATOM 744 C C . ARG A 1 95 ? 9.668 7.381 -1.175 1.00 89.88 95 ARG A C 1
ATOM 746 O O . ARG A 1 95 ? 10.296 6.414 -1.588 1.00 89.88 95 ARG A O 1
ATOM 753 N N . GLU A 1 96 ? 10.239 8.438 -0.605 1.00 89.81 96 GLU A N 1
ATOM 754 C CA . GLU A 1 96 ? 11.689 8.551 -0.424 1.00 89.81 96 GLU A CA 1
ATOM 755 C C . GLU A 1 96 ? 12.231 7.460 0.492 1.00 89.81 96 GLU A C 1
ATOM 757 O O . GLU A 1 96 ? 13.261 6.878 0.180 1.00 89.81 96 GLU A O 1
ATOM 762 N N . GLU A 1 97 ? 11.519 7.161 1.576 1.00 88.31 97 GLU A N 1
ATOM 763 C CA . GLU A 1 97 ? 11.869 6.112 2.531 1.00 88.31 97 GLU A CA 1
ATOM 764 C C . GLU A 1 97 ? 11.773 4.728 1.888 1.00 88.31 97 GLU A C 1
ATOM 766 O O . GLU A 1 97 ? 12.768 4.006 1.843 1.00 88.31 97 GLU A O 1
ATOM 771 N N . ILE A 1 98 ? 10.627 4.403 1.279 1.00 88.50 98 ILE A N 1
ATOM 772 C CA . ILE A 1 98 ? 10.416 3.113 0.613 1.00 88.50 98 ILE A CA 1
ATOM 773 C C . ILE A 1 98 ? 11.443 2.916 -0.512 1.00 88.50 98 ILE A C 1
ATOM 775 O O . ILE A 1 98 ? 12.035 1.845 -0.640 1.00 88.50 98 ILE A O 1
ATOM 779 N N . SER A 1 99 ? 11.724 3.967 -1.290 1.00 91.00 99 SER A N 1
ATOM 780 C CA . SER A 1 99 ? 12.649 3.910 -2.428 1.00 91.00 99 SER A CA 1
ATOM 781 C C . SER A 1 99 ? 14.120 3.741 -2.036 1.00 91.00 99 SER A C 1
ATOM 783 O O . SER A 1 99 ? 14.941 3.565 -2.935 1.00 91.00 99 SER A O 1
ATOM 785 N N . ARG A 1 100 ? 14.497 3.807 -0.750 1.00 91.31 100 ARG A N 1
ATOM 786 C CA . ARG A 1 100 ? 15.882 3.518 -0.330 1.00 91.31 100 ARG A CA 1
ATOM 787 C C . ARG A 1 100 ? 16.245 2.062 -0.584 1.00 91.31 100 ARG A C 1
ATOM 789 O O . ARG A 1 100 ? 17.328 1.785 -1.089 1.00 91.31 100 ARG A O 1
ATOM 796 N N . GLU A 1 101 ? 15.315 1.160 -0.290 1.00 91.31 101 GLU A N 1
ATOM 797 C CA . GLU A 1 101 ? 15.558 -0.288 -0.306 1.00 91.31 101 GLU A CA 1
ATOM 798 C C . GLU A 1 101 ? 14.637 -1.048 -1.263 1.00 91.31 101 GLU A C 1
ATOM 800 O O . GLU A 1 101 ? 14.905 -2.197 -1.613 1.00 91.31 101 GLU A O 1
ATOM 805 N N . HIS A 1 102 ? 13.585 -0.391 -1.751 1.00 94.00 102 HIS A N 1
ATOM 806 C CA . HIS A 1 102 ? 12.558 -1.021 -2.564 1.00 94.00 102 HIS A CA 1
ATOM 807 C C . HIS A 1 102 ? 12.406 -0.329 -3.920 1.00 94.00 102 HIS A C 1
ATOM 809 O O . HIS A 1 102 ? 12.742 0.844 -4.123 1.00 94.00 102 HIS A O 1
ATOM 815 N N . ASN A 1 103 ? 11.901 -1.093 -4.878 1.00 95.69 103 ASN A N 1
ATOM 816 C CA . ASN A 1 103 ? 11.415 -0.606 -6.154 1.00 95.69 103 ASN A CA 1
ATOM 817 C C . ASN A 1 103 ? 9.907 -0.375 -6.054 1.00 95.69 103 ASN A C 1
ATOM 819 O O . ASN A 1 103 ? 9.165 -1.252 -5.608 1.00 95.69 103 ASN A O 1
ATOM 823 N N . LEU A 1 104 ? 9.470 0.802 -6.499 1.00 95.94 104 LEU A N 1
ATOM 824 C CA . LEU A 1 104 ? 8.066 1.182 -6.582 1.00 95.94 104 LEU A CA 1
ATOM 825 C C . LEU A 1 104 ? 7.629 1.187 -8.041 1.00 95.94 104 LEU A C 1
ATOM 827 O O . LEU A 1 104 ? 8.231 1.878 -8.865 1.00 95.94 104 LEU A O 1
ATOM 831 N N . PHE A 1 105 ? 6.552 0.469 -8.338 1.00 97.38 105 PHE A N 1
ATOM 832 C CA . PHE A 1 105 ? 5.935 0.446 -9.658 1.00 97.38 105 PHE A CA 1
ATOM 833 C C . PHE A 1 105 ? 4.478 0.876 -9.578 1.00 97.38 105 PHE A C 1
ATOM 835 O O . PHE A 1 105 ? 3.768 0.554 -8.622 1.00 97.38 105 PHE A O 1
ATOM 842 N N . GLY A 1 106 ? 4.029 1.573 -10.611 1.00 97.56 106 GLY A N 1
ATOM 843 C CA . GLY A 1 106 ? 2.629 1.885 -10.830 1.00 97.56 106 GLY A CA 1
ATOM 844 C C . GLY A 1 106 ? 2.116 1.204 -12.095 1.00 97.56 106 GLY A C 1
ATOM 845 O O . GLY A 1 106 ? 2.849 1.056 -13.072 1.00 97.56 106 GLY A O 1
ATOM 846 N N . PHE A 1 107 ? 0.861 0.765 -12.059 1.00 97.94 107 PHE A N 1
ATOM 847 C CA . PHE A 1 107 ? 0.154 0.232 -13.219 1.00 97.94 107 PHE A CA 1
ATOM 848 C C . PHE A 1 107 ? -0.794 1.283 -13.777 1.00 97.94 107 PHE A C 1
ATOM 850 O O . PHE A 1 107 ? -1.618 1.824 -13.033 1.00 97.94 107 PHE A O 1
ATOM 857 N N . THR A 1 108 ? -0.688 1.571 -15.065 1.00 96.94 108 THR A N 1
ATOM 858 C CA . THR A 1 108 ? -1.577 2.494 -15.775 1.00 96.94 108 THR A CA 1
ATOM 859 C C . THR A 1 108 ? -1.535 2.190 -17.267 1.00 96.94 108 THR A C 1
ATOM 861 O O . THR A 1 108 ? -0.541 1.652 -17.750 1.00 96.94 108 THR A O 1
ATOM 864 N N . ASP A 1 109 ? -2.625 2.454 -17.987 1.00 95.38 109 ASP A N 1
ATOM 865 C CA . ASP A 1 109 ? -2.732 2.225 -19.437 1.00 95.38 109 ASP A CA 1
ATOM 866 C C . ASP A 1 109 ? -2.292 0.813 -19.891 1.00 95.38 109 ASP A C 1
ATOM 868 O O . ASP A 1 109 ? -1.741 0.615 -20.973 1.00 95.38 109 ASP A O 1
ATOM 872 N N . GLY A 1 110 ? -2.528 -0.200 -19.048 1.00 95.19 110 GLY A N 1
ATOM 873 C CA . GLY A 1 110 ? -2.197 -1.595 -19.349 1.00 95.19 110 GLY A CA 1
ATOM 874 C C . GLY A 1 110 ? -0.738 -1.996 -19.108 1.00 95.19 110 GLY A C 1
ATOM 875 O O . GLY A 1 110 ? -0.395 -3.154 -19.354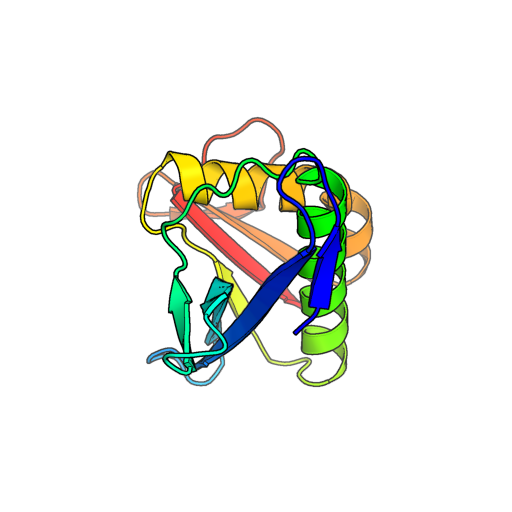 1.00 95.19 110 GLY A O 1
ATOM 876 N N . ILE A 1 111 ? 0.115 -1.096 -18.610 1.00 97.12 111 ILE A N 1
ATOM 877 C CA . ILE A 1 111 ? 1.546 -1.347 -18.404 1.00 97.12 111 ILE A CA 1
ATOM 878 C C . ILE A 1 111 ? 1.986 -1.082 -16.964 1.00 97.12 111 ILE A C 1
ATOM 880 O O . ILE A 1 111 ? 1.412 -0.261 -16.251 1.00 97.12 111 ILE A O 1
ATOM 884 N N . TRP A 1 112 ? 3.033 -1.793 -16.541 1.00 97.56 112 TRP A N 1
ATOM 885 C CA . TRP A 1 112 ? 3.769 -1.494 -15.315 1.00 97.56 112 TRP A CA 1
ATOM 886 C C . TRP A 1 112 ? 4.970 -0.614 -15.645 1.00 97.56 112 TRP A C 1
ATOM 888 O O . TRP A 1 112 ? 5.757 -0.945 -16.529 1.00 97.56 112 TRP A O 1
ATOM 898 N N . GLU A 1 113 ? 5.135 0.465 -14.895 1.00 97.75 113 GLU A N 1
ATOM 899 C CA . GLU A 1 113 ? 6.255 1.397 -15.017 1.00 97.75 113 GLU A CA 1
ATOM 900 C C . GLU A 1 113 ? 6.764 1.802 -13.632 1.00 97.75 113 GLU A C 1
ATOM 902 O O . GLU A 1 113 ? 6.105 1.564 -12.615 1.00 97.75 113 GLU A O 1
ATOM 907 N N . THR A 1 114 ? 7.951 2.404 -13.574 1.00 96.75 114 THR A N 1
ATOM 908 C CA . THR A 1 114 ? 8.473 2.978 -12.330 1.00 96.75 114 THR A CA 1
ATOM 909 C C . THR A 1 114 ? 7.507 4.033 -11.809 1.00 96.75 114 THR A C 1
ATOM 911 O O . THR A 1 114 ? 7.048 4.891 -12.554 1.00 96.75 114 THR A O 1
ATOM 914 N N . PHE A 1 115 ? 7.210 3.983 -10.513 1.00 96.56 115 PHE A N 1
ATOM 915 C CA . PHE A 1 115 ? 6.291 4.926 -9.900 1.00 96.56 115 PHE A CA 1
ATOM 916 C C . PHE A 1 115 ? 6.827 6.363 -9.954 1.00 96.56 115 PHE A C 1
ATOM 918 O O . PHE A 1 115 ? 7.879 6.691 -9.393 1.00 96.56 115 PHE A O 1
ATOM 925 N N . GLU A 1 116 ? 6.027 7.239 -10.549 1.00 94.94 116 GLU A N 1
ATOM 926 C CA . GLU A 1 116 ? 6.266 8.677 -10.617 1.00 94.94 116 GLU A CA 1
ATOM 927 C C . GLU A 1 116 ? 5.261 9.466 -9.764 1.00 94.94 116 GLU A C 1
ATOM 929 O O . GLU A 1 116 ? 4.046 9.245 -9.866 1.00 94.94 116 GLU A O 1
ATOM 934 N N . PRO A 1 117 ? 5.729 10.430 -8.948 1.00 87.25 117 PRO A N 1
ATOM 935 C CA . PRO A 1 117 ? 4.826 11.326 -8.245 1.00 87.25 117 PRO A CA 1
ATOM 936 C C . PRO A 1 117 ? 4.015 12.149 -9.259 1.00 87.25 117 PRO A C 1
ATOM 938 O O . PRO A 1 117 ? 4.527 12.567 -10.292 1.00 87.25 117 PRO A O 1
ATOM 941 N N . ASN A 1 118 ? 2.747 12.419 -8.938 1.00 87.06 118 ASN A N 1
ATOM 942 C CA . ASN A 1 118 ? 1.788 13.183 -9.758 1.00 87.06 118 ASN A CA 1
ATOM 943 C C . ASN A 1 118 ? 1.224 12.492 -11.016 1.00 87.06 118 ASN A C 1
ATOM 945 O O . ASN A 1 118 ? 0.402 13.099 -11.702 1.00 87.06 118 ASN A O 1
ATOM 949 N N . LYS A 1 119 ? 1.560 11.226 -11.292 1.00 94.06 119 LYS A N 1
ATOM 950 C CA . LYS A 1 119 ? 0.886 10.423 -12.329 1.00 94.06 119 LYS A CA 1
ATOM 951 C C . LYS A 1 119 ? -0.239 9.585 -11.727 1.00 94.06 119 LYS A C 1
ATOM 953 O O . LYS A 1 119 ? -0.087 9.073 -10.627 1.00 94.06 119 LYS A O 1
ATOM 958 N N . ALA A 1 120 ? -1.390 9.467 -12.386 1.00 94.06 120 ALA A N 1
ATOM 959 C CA . ALA A 1 120 ? -2.491 8.646 -11.877 1.00 94.06 120 ALA A CA 1
ATOM 960 C C . ALA A 1 120 ? -2.258 7.163 -12.198 1.00 94.06 120 ALA A C 1
ATOM 962 O O . ALA A 1 120 ? -1.963 6.827 -13.342 1.00 94.06 120 ALA A O 1
ATOM 963 N N . TYR A 1 121 ? -2.447 6.299 -11.201 1.00 96.75 121 TYR A N 1
ATOM 964 C CA . TYR A 1 121 ? -2.279 4.854 -11.341 1.00 96.75 121 TYR A CA 1
ATOM 965 C C . TYR A 1 121 ? -3.525 4.088 -10.905 1.00 96.75 121 TYR A C 1
ATOM 967 O O . TYR A 1 121 ? -4.325 4.556 -10.089 1.00 96.75 121 TYR A O 1
ATOM 975 N N . GLU A 1 122 ? -3.664 2.882 -11.440 1.00 96.62 122 GLU A N 1
ATOM 976 C CA . GLU A 1 122 ? -4.750 1.945 -11.164 1.00 96.62 122 GLU A CA 1
ATOM 977 C C . GLU A 1 122 ? -4.373 0.886 -10.120 1.00 96.62 122 GLU A C 1
ATOM 979 O O . GLU A 1 122 ? -5.257 0.375 -9.427 1.00 96.62 122 GLU A O 1
ATOM 984 N N . ALA A 1 123 ? -3.081 0.576 -9.991 1.00 96.44 123 ALA A N 1
ATOM 985 C CA . ALA A 1 123 ? -2.522 -0.330 -8.990 1.00 96.44 123 ALA A CA 1
ATOM 986 C C . ALA A 1 123 ? -1.037 -0.028 -8.736 1.00 96.44 123 ALA A C 1
ATOM 988 O O . ALA A 1 123 ? -0.404 0.705 -9.497 1.00 96.44 123 ALA A O 1
ATOM 989 N N . PHE A 1 124 ? -0.485 -0.622 -7.681 1.00 97.12 124 PHE A N 1
ATOM 990 C CA . PHE A 1 124 ? 0.897 -0.432 -7.252 1.00 97.12 124 PHE A CA 1
ATOM 991 C C . PHE A 1 124 ? 1.569 -1.766 -6.955 1.00 97.12 124 PHE A C 1
ATOM 993 O O . PHE A 1 124 ? 0.909 -2.708 -6.513 1.00 97.12 124 PHE A O 1
ATOM 1000 N N . ARG A 1 125 ? 2.886 -1.816 -7.159 1.00 97.00 125 ARG A N 1
ATOM 1001 C CA . ARG A 1 125 ? 3.755 -2.906 -6.714 1.00 97.00 125 ARG A CA 1
ATOM 1002 C C . ARG A 1 125 ? 4.950 -2.353 -5.960 1.00 97.00 125 ARG A C 1
ATOM 1004 O O . ARG A 1 125 ? 5.541 -1.359 -6.379 1.00 97.00 125 ARG A O 1
ATOM 1011 N N . ILE A 1 126 ? 5.309 -3.027 -4.878 1.00 96.81 126 ILE A N 1
ATOM 1012 C CA . ILE A 1 126 ? 6.467 -2.717 -4.045 1.00 96.81 126 ILE A CA 1
ATOM 1013 C C . ILE A 1 126 ? 7.231 -4.016 -3.851 1.00 96.81 126 ILE A C 1
ATOM 1015 O O . ILE A 1 126 ? 6.648 -5.008 -3.429 1.00 96.81 126 ILE A O 1
ATOM 1019 N N . LYS A 1 127 ? 8.517 -4.028 -4.176 1.00 95.44 127 LYS A N 1
ATOM 1020 C CA . LYS A 1 127 ? 9.382 -5.186 -3.930 1.00 95.44 127 LYS A CA 1
ATOM 1021 C C . LYS A 1 127 ? 10.788 -4.729 -3.602 1.00 95.44 127 LYS A C 1
ATOM 1023 O O . LYS A 1 127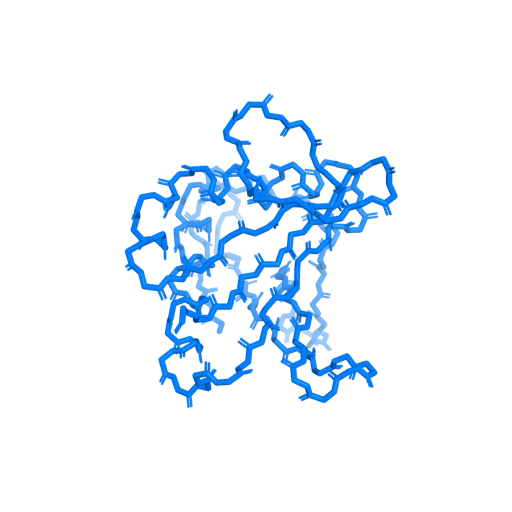 ? 11.175 -3.629 -4.005 1.00 95.44 127 LYS A O 1
ATOM 1028 N N . ARG A 1 128 ? 11.554 -5.561 -2.906 1.00 92.69 128 ARG A N 1
ATOM 1029 C CA . ARG A 1 128 ? 12.956 -5.265 -2.604 1.00 92.69 128 ARG A CA 1
ATOM 1030 C C . ARG A 1 128 ? 13.785 -5.114 -3.890 1.00 92.69 128 ARG A C 1
ATOM 1032 O O . ARG A 1 128 ? 13.405 -5.616 -4.954 1.00 92.69 128 ARG A O 1
ATOM 1039 N N . ARG A 1 129 ? 14.847 -4.313 -3.809 1.00 86.62 129 ARG A N 1
ATOM 1040 C CA . ARG A 1 129 ? 15.822 -4.122 -4.891 1.00 86.62 129 ARG A CA 1
ATOM 1041 C C . ARG A 1 129 ? 16.721 -5.326 -5.095 1.00 86.62 129 ARG A C 1
ATOM 1043 O O . ARG A 1 129 ? 17.092 -5.949 -4.080 1.00 86.62 129 ARG A O 1
#

Radius of gyration: 14.47 Å; chains: 1; bounding box: 35×30×38 Å

Sequence (129 aa):
MFVSVGEQGNIIKVVEYALTRNPEEYNLAFGDYDPVTGEVDDQVKSGNGDRDKVLATVSATVIDFLEWYPDATIFAKGSSRARTRTYQMGINRFREEISREHNLFGFTDGIWETFEPNKAYEAFRIKRR